Protein AF-A0A959YX83-F1 (afdb_monomer)

Nearest PDB structures (foldseek):
  7uqn-assembly1_A-2  TM=3.440E-01  e=2.202E+00  Papaver somniferum
  1ek9-assembly1_A  TM=3.271E-01  e=2.483E+00  Escherichia coli
  8otz-assembly1_Y  TM=3.700E-01  e=6.892E+00  Bos taurus
  8glv-assembly1_Hb  TM=1.405E-01  e=1.208E+00  Chlamydomonas reinhardtii
  6u42-assembly1_6X  TM=1.527E-01  e=1.732E+00  Chlamydomonas reinhardtii

Sequence (155 aa):
MKEQDGRILSSVLCRLRHFHIALIFTFPHALSSQPDTLLKHVTLDEVVISAQASGFNVDAFVQQVITDTTFHKAFLNTRYYPHALVSDLDVRNKRETRSATLHRRGRLVRDGKYAELVIDSTAESGKLRDRKGEFRYLTAEMYDDVFFPKGRYVA

pLDDT: mean 78.42, std 22.13, range [32.38, 98.56]

Foldseek 3Di:
DDDDDDDDDDDDDDDDDDDDDDPPPPDPDPPDDDPPPPPPPDDDDDDDPDLPDPGDDPVVVVVCVVPDCPVVVVLVVQQPDKDKDWDKDFDADPVRDTAKIKIWIWIWDDDVQKIATGTPDIDIDHPQADPVRHGPDPVVNVCCVSNHDPDMDGD

Radius of gyration: 35.37 Å; Cα contacts (8 Å, |Δi|>4): 139; chains: 1; bounding box: 92×47×108 Å

Structure (mmCIF, N/CA/C/O backbone):
data_AF-A0A959YX83-F1
#
_entry.id   AF-A0A959YX83-F1
#
loop_
_atom_site.group_PDB
_atom_site.id
_atom_site.type_symbol
_atom_site.label_atom_id
_atom_site.label_alt_id
_atom_site.label_comp_id
_atom_site.label_asym_id
_atom_site.label_entity_id
_atom_site.label_seq_id
_atom_site.pdbx_PDB_ins_code
_atom_site.Cartn_x
_atom_site.Cartn_y
_atom_site.Cartn_z
_atom_site.occupancy
_atom_site.B_iso_or_equiv
_atom_site.auth_seq_id
_atom_site.auth_comp_id
_atom_site.auth_asym_id
_atom_site.auth_atom_id
_atom_site.pdbx_PDB_model_num
ATOM 1 N N . MET A 1 1 ? 55.418 31.480 -88.932 1.00 39.00 1 MET A N 1
ATOM 2 C CA . MET A 1 1 ? 54.504 32.262 -88.074 1.00 39.00 1 MET A CA 1
ATOM 3 C C . MET A 1 1 ? 53.953 31.291 -87.036 1.00 39.00 1 MET A C 1
ATOM 5 O O . MET A 1 1 ? 53.399 30.281 -87.445 1.00 39.00 1 MET A O 1
ATOM 9 N N . LYS A 1 2 ? 54.290 31.522 -85.756 1.00 33.62 2 LYS A N 1
ATOM 10 C CA . LYS A 1 2 ? 54.096 30.662 -84.561 1.00 33.62 2 LYS A CA 1
ATOM 11 C C . LYS A 1 2 ? 52.658 30.134 -84.427 1.00 33.62 2 LYS A C 1
ATOM 13 O O . LYS A 1 2 ? 51.736 30.902 -84.660 1.00 33.62 2 LYS A O 1
ATOM 18 N N . GLU A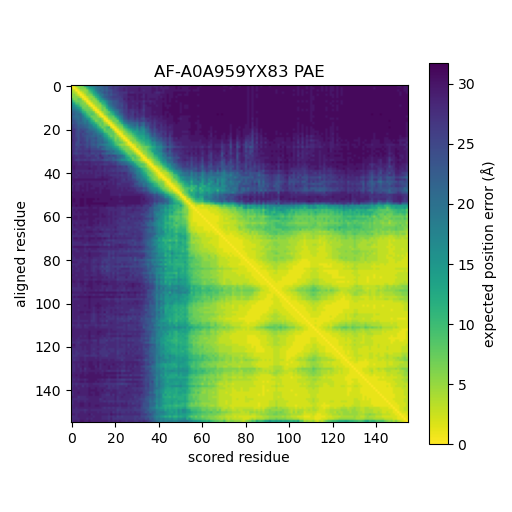 1 3 ? 52.423 28.833 -84.251 1.00 32.38 3 GLU A N 1
ATOM 19 C CA . GLU A 1 3 ? 52.685 27.942 -83.092 1.00 32.38 3 GLU A CA 1
ATOM 20 C C . GLU A 1 3 ? 51.465 27.867 -82.159 1.00 32.38 3 GLU A C 1
ATOM 22 O O . GLU A 1 3 ? 51.078 28.844 -81.519 1.00 32.38 3 GLU A O 1
ATOM 27 N N . GLN A 1 4 ? 50.843 26.685 -82.183 1.00 43.69 4 GLN A N 1
ATOM 28 C CA . GLN A 1 4 ? 49.798 26.208 -81.286 1.00 43.69 4 GLN A CA 1
ATOM 29 C C . GLN A 1 4 ? 50.409 25.692 -79.975 1.00 43.69 4 GLN A C 1
ATOM 31 O O . GLN A 1 4 ? 51.555 25.253 -79.946 1.00 43.69 4 GLN A O 1
ATOM 36 N N . ASP A 1 5 ? 49.528 25.608 -78.978 1.00 43.38 5 ASP A N 1
ATOM 37 C CA . ASP A 1 5 ? 49.538 24.674 -77.848 1.00 43.38 5 ASP A CA 1
ATOM 38 C C . A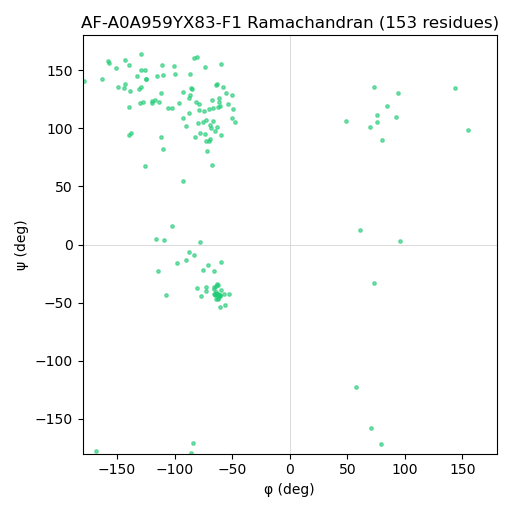SP A 1 5 ? 50.188 25.138 -76.532 1.00 43.38 5 ASP A C 1
ATOM 40 O O . ASP A 1 5 ? 51.324 25.610 -76.478 1.00 43.38 5 ASP A O 1
ATOM 44 N N . GLY A 1 6 ? 49.452 24.961 -75.427 1.00 35.44 6 GLY A N 1
ATOM 45 C CA . GLY A 1 6 ? 50.012 25.150 -74.091 1.00 35.44 6 GLY A CA 1
ATOM 46 C C . GLY A 1 6 ? 49.050 25.513 -72.957 1.00 35.44 6 GLY A C 1
ATOM 47 O O . GLY A 1 6 ? 48.861 26.686 -72.665 1.00 35.44 6 GLY A O 1
ATOM 48 N N . ARG A 1 7 ? 48.671 24.476 -72.195 1.00 37.56 7 ARG A N 1
ATOM 49 C CA . ARG A 1 7 ? 48.723 24.406 -70.712 1.00 37.56 7 ARG A CA 1
ATOM 50 C C . ARG A 1 7 ? 47.662 25.174 -69.891 1.00 37.56 7 ARG A C 1
ATOM 52 O O . ARG A 1 7 ? 47.588 26.388 -69.914 1.00 37.56 7 ARG A O 1
ATOM 59 N N . ILE A 1 8 ? 46.749 24.470 -69.206 1.00 39.31 8 ILE A N 1
ATOM 60 C CA . ILE A 1 8 ? 46.875 23.844 -67.861 1.00 39.31 8 ILE A CA 1
ATOM 61 C C . ILE A 1 8 ? 46.589 24.822 -66.689 1.00 39.31 8 ILE A C 1
ATOM 63 O O . ILE A 1 8 ? 47.319 25.778 -66.471 1.00 39.31 8 ILE A O 1
ATOM 67 N N . LEU A 1 9 ? 45.557 24.459 -65.906 1.00 40.50 9 LEU A N 1
ATOM 68 C CA . LEU A 1 9 ? 45.328 24.650 -64.456 1.00 40.50 9 LEU A CA 1
ATOM 69 C C . LEU A 1 9 ? 45.521 26.040 -63.810 1.00 40.50 9 LEU A C 1
ATOM 71 O O . LEU A 1 9 ? 46.622 26.423 -63.440 1.00 40.50 9 LEU A O 1
ATOM 75 N N . SER A 1 10 ? 44.407 26.690 -63.468 1.00 37.81 10 SER A N 1
ATOM 76 C CA . SER A 1 10 ? 44.073 27.257 -62.139 1.00 37.81 10 SER A CA 1
ATOM 77 C C . SER A 1 10 ? 42.667 27.869 -62.289 1.00 37.81 10 SER A C 1
ATOM 79 O O . SER A 1 10 ? 42.344 28.396 -63.340 1.00 37.81 10 SER A O 1
ATOM 81 N N . SER A 1 11 ? 41.710 27.812 -61.380 1.00 39.34 11 SER A N 1
ATOM 82 C CA . SER A 1 11 ? 41.758 27.780 -59.936 1.00 39.34 11 SER A CA 1
ATOM 83 C C . SER A 1 11 ? 40.394 27.293 -59.438 1.00 39.34 11 SER A C 1
ATOM 85 O O . SER A 1 11 ? 39.337 27.563 -60.005 1.00 39.34 11 SER A O 1
ATOM 87 N N . VAL A 1 12 ? 40.466 26.506 -58.379 1.00 48.00 12 VAL A N 1
ATOM 88 C CA . VAL A 1 12 ? 39.358 25.997 -57.587 1.00 48.00 12 VAL A CA 1
ATOM 89 C C . VAL A 1 12 ? 38.783 27.142 -56.734 1.00 48.00 12 VAL A C 1
ATOM 91 O O . VAL A 1 12 ? 39.524 28.033 -56.333 1.00 48.00 12 VAL A O 1
ATOM 94 N N . LEU A 1 13 ? 37.488 27.046 -56.402 1.00 45.47 13 LEU A N 1
ATOM 95 C CA . LEU A 1 13 ? 36.765 27.817 -55.374 1.00 45.47 13 LEU A CA 1
ATOM 96 C C . LEU A 1 13 ? 36.533 29.312 -55.656 1.00 45.47 13 LEU A C 1
ATOM 98 O O . LEU A 1 13 ? 37.325 30.162 -55.266 1.00 45.47 13 LEU A O 1
ATOM 102 N N . CYS A 1 14 ? 35.319 29.663 -56.085 1.00 36.25 14 CYS A N 1
ATOM 103 C CA . CYS A 1 14 ? 34.647 30.793 -55.449 1.00 36.25 14 CYS A CA 1
ATOM 104 C C . CYS A 1 14 ? 33.128 30.621 -55.462 1.00 36.25 14 CYS A C 1
ATOM 106 O O . CYS A 1 14 ? 32.517 30.173 -56.426 1.00 36.25 14 CYS A O 1
ATOM 108 N N . ARG A 1 15 ? 32.559 30.931 -54.306 1.00 40.94 15 ARG A N 1
ATOM 109 C CA . ARG A 1 15 ? 31.162 30.818 -53.908 1.00 40.94 15 ARG A CA 1
ATOM 110 C C . ARG A 1 15 ? 30.267 31.665 -54.822 1.00 40.94 15 ARG A C 1
ATOM 112 O O . ARG A 1 15 ? 30.679 32.734 -55.254 1.00 40.94 15 ARG A O 1
ATOM 119 N N . LEU A 1 16 ? 28.991 31.288 -54.915 1.00 38.69 16 LEU A N 1
ATOM 120 C CA . LEU A 1 16 ? 27.882 32.017 -54.273 1.00 38.69 16 LEU A CA 1
ATOM 121 C C . LEU A 1 16 ? 26.608 32.020 -55.137 1.00 38.69 16 LEU A C 1
ATOM 123 O O . LEU A 1 16 ? 26.620 32.403 -56.300 1.00 38.69 16 LEU A O 1
ATOM 127 N N . ARG A 1 17 ? 25.490 31.749 -54.449 1.00 45.72 17 ARG A N 1
ATOM 128 C CA . ARG A 1 17 ? 24.121 32.204 -54.745 1.00 45.72 17 ARG A CA 1
ATOM 129 C C . ARG A 1 17 ? 23.350 31.449 -55.831 1.00 45.72 17 ARG A C 1
ATOM 131 O O . ARG A 1 17 ? 23.288 31.876 -56.972 1.00 45.72 17 ARG A O 1
ATOM 138 N N . HIS A 1 18 ? 22.630 30.408 -55.414 1.00 44.34 18 HIS A N 1
ATOM 139 C CA . HIS A 1 18 ? 21.339 30.086 -56.025 1.00 44.34 18 HIS A CA 1
ATOM 140 C C . HIS A 1 18 ? 20.256 30.161 -54.952 1.00 44.34 18 HIS A C 1
ATOM 142 O O . HIS A 1 18 ? 20.348 29.563 -53.884 1.00 44.34 18 HIS A O 1
ATOM 148 N N . PHE A 1 19 ? 19.295 31.023 -55.246 1.00 50.31 19 PHE A N 1
ATOM 149 C CA . PHE A 1 19 ? 18.257 31.560 -54.392 1.00 50.31 19 PHE A CA 1
ATOM 150 C C . PHE A 1 19 ? 16.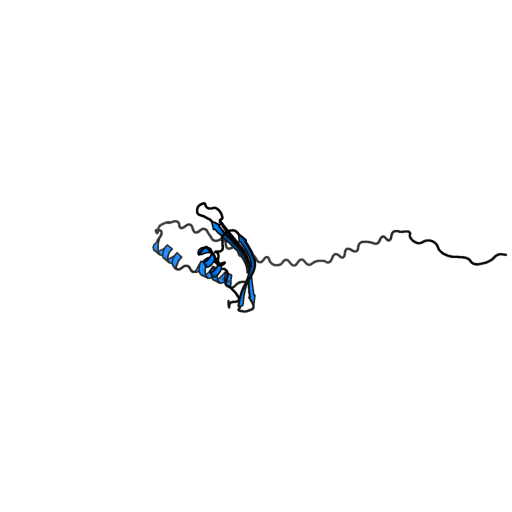955 30.956 -54.921 1.00 50.31 19 PHE A C 1
ATOM 152 O O . PHE A 1 19 ? 16.392 31.489 -55.865 1.00 50.31 19 PHE A O 1
ATOM 159 N N . HIS A 1 20 ? 16.510 29.821 -54.385 1.00 46.31 20 HIS A N 1
ATOM 160 C CA . HIS A 1 20 ? 15.191 29.258 -54.699 1.00 46.31 20 HIS A CA 1
ATOM 161 C C . HIS A 1 20 ? 14.595 28.721 -53.394 1.00 46.31 20 HIS A C 1
ATOM 163 O O . HIS A 1 20 ? 15.102 27.772 -52.812 1.00 46.31 20 HIS A O 1
ATOM 169 N N . ILE A 1 21 ? 13.790 29.559 -52.740 1.00 54.19 21 ILE A N 1
ATOM 170 C CA . ILE A 1 21 ? 12.319 29.514 -52.755 1.00 54.19 21 ILE A CA 1
ATOM 171 C C . ILE A 1 21 ? 11.813 28.368 -51.877 1.00 54.19 21 ILE A C 1
ATOM 173 O O . ILE A 1 21 ? 11.882 27.191 -52.213 1.00 54.19 21 ILE A O 1
ATOM 177 N N . ALA A 1 22 ? 11.311 28.791 -50.720 1.00 54.75 22 ALA A N 1
ATOM 178 C CA . ALA A 1 22 ? 10.594 27.999 -49.748 1.00 54.75 22 ALA A CA 1
ATOM 179 C C . ALA A 1 22 ? 9.414 27.262 -50.398 1.00 54.75 22 ALA A C 1
ATOM 181 O O . ALA A 1 22 ? 8.489 27.890 -50.908 1.00 54.75 22 ALA A O 1
ATOM 182 N N . LEU A 1 23 ? 9.426 25.934 -50.307 1.00 48.19 23 LEU A N 1
ATOM 183 C CA . LEU A 1 23 ? 8.234 25.106 -50.435 1.00 48.19 23 LEU A CA 1
ATOM 184 C C . LEU A 1 23 ? 7.934 24.535 -49.047 1.00 48.19 23 LEU A C 1
ATOM 186 O O . LEU A 1 23 ? 8.340 23.429 -48.699 1.00 48.19 23 LEU A O 1
ATOM 190 N N . ILE A 1 24 ? 7.273 25.348 -48.222 1.00 56.00 24 ILE A N 1
ATOM 191 C CA . ILE A 1 24 ? 6.642 24.889 -46.986 1.00 56.00 24 ILE A CA 1
ATOM 192 C C . ILE A 1 24 ? 5.461 24.022 -47.424 1.00 56.00 24 ILE A C 1
ATOM 194 O O . ILE A 1 24 ? 4.435 24.531 -47.870 1.00 56.00 24 ILE A O 1
ATOM 198 N N . PHE A 1 25 ? 5.624 22.705 -47.347 1.00 47.28 25 PHE A N 1
ATOM 199 C CA . PHE A 1 25 ? 4.540 21.753 -47.549 1.00 47.28 25 PHE A CA 1
ATOM 200 C C . PHE A 1 25 ? 3.628 21.817 -46.315 1.00 47.28 25 PHE A C 1
ATOM 202 O O . PHE A 1 25 ? 3.852 21.126 -45.321 1.00 47.28 25 PHE A O 1
ATOM 209 N N . THR A 1 26 ? 2.630 22.704 -46.330 1.00 53.34 26 THR A N 1
ATOM 210 C CA . THR A 1 26 ? 1.568 22.726 -45.317 1.00 53.34 26 THR A CA 1
ATOM 211 C C . THR A 1 26 ? 0.678 21.505 -45.516 1.00 53.34 26 THR A C 1
ATOM 213 O O . THR A 1 26 ? -0.298 21.544 -46.261 1.00 53.34 26 THR A O 1
ATOM 216 N N . PHE A 1 27 ? 1.041 20.404 -44.864 1.00 52.53 27 PHE A N 1
ATOM 217 C CA . PHE A 1 27 ? 0.185 19.234 -44.704 1.00 52.53 27 PHE A CA 1
ATOM 218 C C . PHE A 1 27 ? -1.009 19.635 -43.816 1.00 52.53 27 PHE A C 1
ATOM 220 O O . PHE A 1 27 ? -0.779 20.017 -42.660 1.00 52.53 27 PHE A O 1
ATOM 227 N N . PRO A 1 28 ? -2.268 19.590 -44.291 1.00 51.22 28 PRO A N 1
ATOM 228 C CA . PRO A 1 28 ? -3.413 19.809 -43.422 1.00 51.22 28 PRO A CA 1
ATOM 229 C C . PRO A 1 28 ? -3.503 18.619 -42.464 1.00 51.22 28 PRO A C 1
ATOM 231 O O . PRO A 1 28 ? -3.948 17.532 -42.822 1.00 51.22 28 PRO A O 1
ATOM 234 N N . HIS A 1 29 ? -3.026 18.809 -41.237 1.00 57.69 29 HIS A N 1
ATOM 235 C CA . HIS A 1 29 ? -3.256 17.860 -40.161 1.00 57.69 29 HIS A CA 1
ATOM 236 C C . HIS A 1 29 ? -4.725 18.006 -39.764 1.00 57.69 29 HIS A C 1
ATOM 238 O O . HIS A 1 29 ? -5.113 19.010 -39.168 1.00 57.69 29 HIS A O 1
ATOM 244 N N . ALA A 1 30 ? -5.554 17.025 -40.117 1.00 60.09 30 ALA A N 1
ATOM 245 C CA . ALA A 1 30 ? -6.875 16.899 -39.524 1.00 60.09 30 ALA A CA 1
ATOM 246 C C . ALA A 1 30 ? -6.688 16.583 -38.031 1.00 60.09 30 ALA A C 1
ATOM 248 O O . ALA A 1 30 ? -6.416 15.443 -37.653 1.00 60.09 30 ALA A O 1
ATOM 249 N N . LEU A 1 31 ? -6.777 17.611 -37.183 1.00 56.50 31 LEU A N 1
ATOM 250 C CA . LEU A 1 31 ? -6.871 17.451 -35.735 1.00 56.50 31 LEU A CA 1
ATOM 251 C C . LEU A 1 31 ? -8.171 16.704 -35.432 1.00 56.50 31 LEU A C 1
ATOM 253 O O . LEU A 1 31 ? -9.258 17.275 -35.453 1.00 56.50 31 LEU A O 1
ATOM 257 N N . SER A 1 32 ? -8.058 15.408 -35.168 1.00 57.44 32 SER A N 1
ATOM 258 C CA . SER A 1 32 ? -9.144 14.646 -34.565 1.00 57.44 32 SER A CA 1
ATOM 259 C C . SER A 1 32 ? -9.119 14.949 -33.070 1.00 57.44 32 SER A C 1
ATOM 261 O O . SER A 1 32 ? -8.227 14.486 -32.361 1.00 57.44 32 SER A O 1
ATOM 263 N N . SER A 1 33 ? -10.056 15.767 -32.592 1.00 48.91 33 SER A N 1
ATOM 264 C CA . SER A 1 33 ? -10.346 15.861 -31.159 1.00 48.91 33 SER A CA 1
ATOM 265 C C . SER A 1 33 ? -10.834 14.483 -30.710 1.00 48.91 33 SER A C 1
ATOM 267 O O . SER A 1 33 ? -11.822 13.963 -31.229 1.00 48.91 33 SER A O 1
ATOM 269 N N . GLN A 1 34 ? -10.107 13.857 -29.783 1.00 64.81 34 GLN A N 1
ATOM 270 C CA . GLN A 1 34 ? -10.677 12.753 -29.019 1.00 64.81 34 GLN A CA 1
ATOM 271 C C . GLN A 1 34 ? -11.847 13.329 -28.212 1.00 64.81 34 GLN A C 1
ATOM 273 O O . GLN A 1 34 ? -11.706 14.435 -27.683 1.00 64.81 34 GLN A O 1
ATOM 278 N N . PRO A 1 35 ? -12.996 12.639 -28.120 1.00 54.22 35 PRO A N 1
ATOM 279 C CA . PRO A 1 35 ? -14.009 13.039 -27.165 1.00 54.22 35 PRO A CA 1
ATOM 280 C C . PRO A 1 35 ? -13.373 12.943 -25.781 1.00 54.22 35 PRO A C 1
ATOM 282 O O . PRO A 1 35 ? -12.913 11.867 -25.385 1.00 54.22 35 PRO A O 1
ATOM 285 N N . ASP A 1 36 ? -13.309 14.080 -25.088 1.00 50.94 36 ASP A N 1
ATOM 286 C CA . ASP A 1 36 ? -12.912 14.159 -23.691 1.00 50.94 36 ASP A CA 1
ATOM 287 C C . ASP A 1 36 ? -13.696 13.091 -22.940 1.00 50.94 36 ASP A C 1
ATOM 289 O O . ASP A 1 36 ? -14.912 13.187 -22.748 1.00 50.94 36 ASP A O 1
ATOM 293 N N . THR A 1 37 ? -13.010 12.012 -22.571 1.00 56.47 37 THR A N 1
ATOM 294 C CA . THR A 1 37 ? -13.588 11.016 -21.684 1.00 56.47 37 THR A CA 1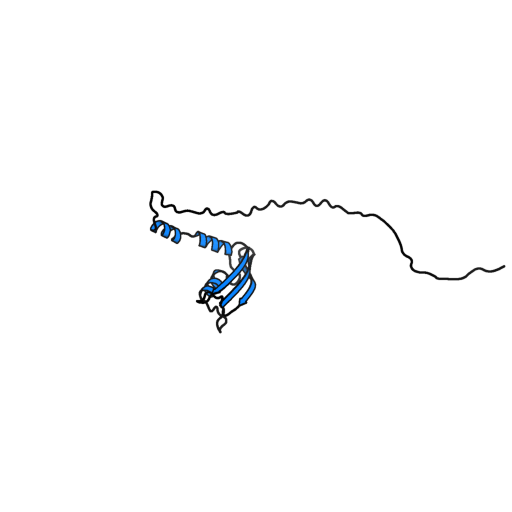
ATOM 295 C C . THR A 1 37 ? -13.678 11.724 -20.350 1.00 56.47 37 THR A C 1
ATOM 297 O O . THR A 1 37 ? -12.698 11.780 -19.611 1.00 56.47 37 THR A O 1
ATOM 300 N N . LEU A 1 38 ? -14.825 12.365 -20.109 1.00 47.91 38 LEU A N 1
ATOM 301 C CA . LEU A 1 38 ? -15.120 13.063 -18.874 1.00 47.91 38 LEU A CA 1
ATOM 302 C C . LEU A 1 38 ? -14.798 12.101 -17.737 1.00 47.91 38 LEU A C 1
ATOM 304 O O . LEU A 1 38 ? -15.485 11.094 -17.542 1.00 47.91 38 LEU A O 1
ATOM 308 N N . LEU A 1 39 ? -13.715 12.397 -17.016 1.00 52.84 39 LEU A N 1
ATOM 309 C CA . LEU A 1 39 ? -13.443 11.789 -15.727 1.00 52.84 39 LEU A CA 1
ATOM 310 C C . LEU A 1 39 ? -14.743 11.938 -14.943 1.00 52.84 39 LEU A C 1
ATOM 312 O O . LEU A 1 39 ? -15.205 13.062 -14.743 1.00 52.84 39 LEU A O 1
ATOM 316 N N . LYS A 1 40 ? -15.377 10.818 -14.574 1.00 53.31 40 LYS A N 1
ATOM 317 C CA . LYS A 1 40 ? -16.545 10.839 -13.694 1.00 53.31 40 LYS A CA 1
ATOM 318 C C . LYS A 1 40 ? -16.092 11.479 -12.390 1.00 53.31 40 LYS A C 1
ATOM 320 O O . LYS A 1 40 ? -15.511 10.820 -11.533 1.00 53.31 40 LYS A O 1
ATOM 325 N N . HIS A 1 41 ? -16.299 12.783 -12.287 1.00 45.56 41 HIS A N 1
ATOM 326 C CA . HIS A 1 41 ? -16.043 13.542 -11.088 1.00 45.56 41 HIS A CA 1
ATOM 327 C C . HIS A 1 41 ? -17.156 13.171 -10.115 1.00 45.56 41 HIS A C 1
ATOM 329 O O . HIS A 1 41 ? -18.281 13.651 -10.220 1.00 45.56 41 HIS A O 1
ATOM 335 N N . VAL A 1 42 ? -16.870 12.202 -9.248 1.00 55.00 42 VAL A N 1
ATOM 336 C CA . VAL A 1 42 ? -17.781 11.800 -8.181 1.00 55.00 42 VAL A CA 1
ATOM 337 C C . VAL A 1 42 ? -17.564 12.783 -7.038 1.00 55.00 42 VAL A C 1
ATOM 339 O O . VAL A 1 42 ? -16.659 12.606 -6.226 1.00 55.00 42 VAL A O 1
ATOM 342 N N . THR A 1 43 ? -18.357 13.850 -7.003 1.00 49.41 43 THR A N 1
ATOM 343 C CA . THR A 1 43 ? -18.498 14.672 -5.799 1.00 49.41 43 THR A CA 1
ATOM 344 C C . THR A 1 43 ? -19.352 13.898 -4.812 1.00 49.41 43 THR A C 1
ATOM 346 O O . THR A 1 43 ? -20.512 13.599 -5.091 1.00 49.41 43 THR A O 1
ATOM 349 N N . LEU A 1 44 ? -18.760 13.516 -3.684 1.00 59.56 44 LEU A N 1
ATOM 350 C CA . LEU A 1 44 ? -19.512 12.969 -2.563 1.00 59.56 44 LEU A CA 1
ATOM 351 C C . LEU A 1 44 ? -20.148 14.148 -1.824 1.00 59.56 44 LEU A C 1
ATOM 353 O O . LEU A 1 44 ? -19.426 15.039 -1.379 1.00 59.56 44 LEU A O 1
ATOM 357 N N . ASP A 1 45 ? -21.476 14.160 -1.723 1.00 53.50 45 ASP A N 1
ATOM 358 C CA . ASP A 1 45 ? -22.187 15.162 -0.930 1.00 53.50 45 ASP A CA 1
ATOM 359 C C . ASP A 1 45 ? -21.830 15.011 0.554 1.00 53.50 45 ASP A C 1
ATOM 361 O O . ASP A 1 45 ? -21.765 13.901 1.095 1.00 53.50 45 ASP A O 1
ATOM 365 N N . GLU A 1 46 ? -21.602 16.141 1.222 1.00 53.06 46 GLU A N 1
ATOM 366 C CA . GLU A 1 46 ? -21.424 16.184 2.668 1.00 53.06 46 GLU A CA 1
ATOM 367 C C . GLU A 1 46 ? -22.750 15.808 3.341 1.00 53.06 46 GLU A C 1
ATOM 369 O O . GLU A 1 46 ? -23.713 16.576 3.358 1.00 53.06 46 GLU A O 1
ATOM 374 N N . VAL A 1 47 ? -22.818 14.598 3.899 1.00 61.91 47 VAL A N 1
ATOM 375 C CA . VAL A 1 47 ? -2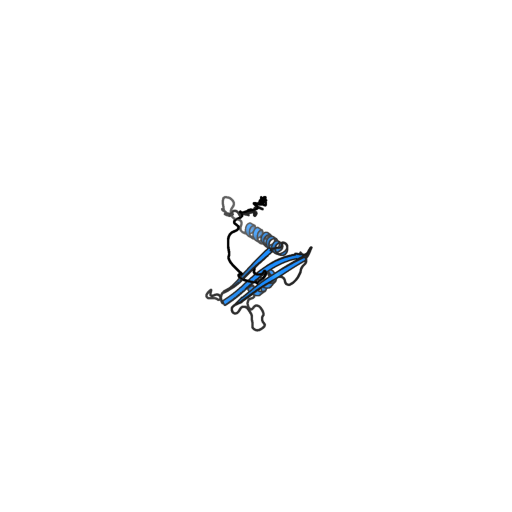3.975 14.169 4.687 1.00 61.91 47 VAL A CA 1
ATOM 376 C C . VAL A 1 47 ? -23.873 14.796 6.074 1.00 61.91 47 VAL A C 1
ATOM 378 O O . VAL A 1 47 ? -23.227 14.264 6.976 1.00 61.91 47 VAL A O 1
ATOM 381 N N . VAL A 1 48 ? -24.546 15.929 6.265 1.00 57.44 48 VAL A N 1
ATOM 382 C CA . VAL A 1 48 ? -24.785 16.487 7.598 1.00 57.44 48 VAL A CA 1
ATOM 383 C C . VAL A 1 48 ? -25.879 15.654 8.266 1.00 57.44 48 VAL A C 1
ATOM 385 O O . VAL A 1 48 ? -27.060 15.777 7.936 1.00 57.44 48 VAL A O 1
ATOM 388 N N . ILE A 1 49 ? -25.503 14.807 9.229 1.00 57.91 49 ILE A N 1
ATOM 389 C CA . ILE A 1 49 ? -26.463 14.109 10.096 1.00 57.91 49 ILE A CA 1
ATOM 390 C C . ILE A 1 49 ? -27.060 15.145 11.054 1.00 57.91 49 ILE A C 1
ATOM 392 O O . ILE A 1 49 ? -26.634 15.303 12.197 1.00 57.91 49 ILE A O 1
ATOM 396 N N . SER A 1 50 ? -28.033 15.911 10.568 1.00 49.91 50 SER A N 1
ATOM 397 C CA . SER A 1 50 ? -28.808 16.802 11.420 1.00 49.91 50 SER A CA 1
ATOM 398 C C . SER A 1 50 ? -29.849 15.964 12.156 1.00 49.91 50 SER A C 1
ATOM 400 O O . SER A 1 50 ? -30.724 15.345 11.553 1.00 49.91 50 SER A O 1
ATOM 402 N N . ALA A 1 51 ? -29.725 15.906 13.481 1.00 54.28 51 ALA A N 1
ATOM 403 C CA . ALA A 1 51 ? -30.702 15.294 14.371 1.00 54.28 51 ALA A CA 1
ATOM 404 C C . ALA A 1 51 ? -31.996 16.127 14.366 1.00 54.28 51 ALA A C 1
ATOM 406 O O . ALA A 1 51 ? -32.304 16.818 15.331 1.00 54.28 51 ALA A O 1
ATOM 407 N N . GLN A 1 52 ? -32.731 16.139 13.257 1.00 54.62 52 GLN A N 1
ATOM 408 C CA . GLN A 1 52 ? -33.981 16.875 13.145 1.00 54.62 52 GLN A CA 1
ATOM 409 C C . GLN A 1 52 ? -35.155 15.889 13.184 1.00 54.62 52 GLN A C 1
ATOM 411 O O . GLN A 1 52 ? -35.298 14.987 12.363 1.00 54.62 52 GLN A O 1
ATOM 416 N N . ALA A 1 53 ? -35.962 16.070 14.231 1.00 54.34 53 ALA A N 1
ATOM 417 C CA . ALA A 1 53 ? -37.247 15.448 14.556 1.00 54.34 53 ALA A CA 1
ATOM 418 C C . ALA A 1 53 ? -37.291 13.981 15.043 1.00 54.34 53 ALA A C 1
ATOM 420 O O . ALA A 1 53 ? -38.143 13.697 15.880 1.00 54.34 53 ALA A O 1
ATOM 421 N N . SER A 1 54 ? -36.415 13.062 14.610 1.00 58.34 54 SER A N 1
ATOM 422 C CA . SER A 1 54 ? -36.542 11.615 14.945 1.00 58.34 54 SER A CA 1
ATOM 423 C C . SER A 1 54 ? -35.415 10.999 15.791 1.00 58.34 54 SER A C 1
ATOM 425 O O . SER A 1 54 ? -35.461 9.808 16.085 1.00 58.34 54 SER A O 1
ATOM 427 N N . GLY A 1 55 ? -34.456 11.807 16.257 1.00 64.25 55 GLY A N 1
ATOM 428 C CA . GLY A 1 55 ? -33.345 11.350 17.099 1.00 64.25 55 GLY A CA 1
ATOM 429 C C . GLY A 1 55 ? -32.299 10.536 16.326 1.00 64.25 55 GLY A C 1
ATOM 430 O O . GLY A 1 55 ? -32.611 9.668 15.519 1.00 64.25 55 GLY A O 1
ATOM 431 N N . PHE A 1 56 ? -31.019 10.822 16.557 1.00 78.38 56 PHE A N 1
ATOM 432 C CA . PHE A 1 56 ? -29.932 10.014 16.007 1.00 78.38 56 PHE A CA 1
ATOM 433 C C . PHE A 1 56 ? -29.902 8.650 16.709 1.00 78.38 56 PHE A C 1
ATOM 435 O O . PHE A 1 56 ? -29.681 8.579 17.918 1.00 78.38 56 PHE A O 1
ATOM 442 N N . ASN A 1 57 ? -30.133 7.571 15.961 1.00 83.06 57 ASN A N 1
ATOM 443 C CA . ASN A 1 57 ? -30.074 6.213 16.489 1.00 83.06 57 ASN A CA 1
ATOM 444 C C . ASN A 1 57 ? -28.649 5.659 16.342 1.00 83.06 57 ASN A C 1
ATOM 446 O O . ASN A 1 57 ? -28.238 5.241 15.258 1.00 83.06 57 ASN A O 1
ATOM 450 N N . VAL A 1 58 ? -27.906 5.668 17.452 1.00 85.62 58 VAL A N 1
ATOM 451 C CA . VAL A 1 58 ? -26.519 5.185 17.522 1.00 85.62 58 VAL A CA 1
ATOM 452 C C . VAL A 1 58 ? -26.416 3.727 17.079 1.00 85.62 58 VAL A C 1
ATOM 454 O O . VAL A 1 58 ? -25.520 3.398 16.306 1.00 85.62 58 VAL A O 1
ATOM 457 N N . ASP A 1 59 ? -27.347 2.870 17.501 1.00 88.50 59 ASP A N 1
ATOM 458 C CA . ASP A 1 59 ? -27.319 1.445 17.167 1.00 88.50 59 ASP A CA 1
ATOM 459 C C . ASP A 1 59 ? -27.503 1.229 15.664 1.00 88.50 59 ASP A C 1
ATOM 461 O O . ASP A 1 59 ? -26.767 0.455 15.055 1.00 88.50 59 ASP A O 1
ATOM 465 N N . ALA A 1 60 ? -28.429 1.961 15.038 1.00 87.12 60 ALA A N 1
ATOM 466 C CA . ALA A 1 60 ? -28.640 1.898 13.594 1.00 87.12 60 ALA A CA 1
ATOM 467 C C . ALA A 1 60 ? -27.409 2.387 12.812 1.00 87.12 60 ALA A C 1
ATOM 469 O O . ALA A 1 60 ? -27.021 1.759 11.828 1.00 87.12 60 ALA A O 1
ATOM 470 N N . PHE A 1 61 ? -26.759 3.462 13.270 1.00 87.06 61 PHE A N 1
ATOM 471 C CA . PHE A 1 61 ? -25.518 3.950 12.667 1.00 87.06 61 PHE A CA 1
ATOM 472 C C . PHE A 1 61 ? -24.377 2.934 12.804 1.00 87.06 61 PHE A C 1
ATOM 474 O O . PHE A 1 61 ? -23.704 2.632 11.822 1.00 87.06 61 PHE A O 1
ATOM 481 N N . VAL A 1 62 ? -24.183 2.361 13.995 1.00 88.25 62 VAL A N 1
ATOM 482 C CA . VAL A 1 62 ? -23.166 1.327 14.229 1.00 88.25 62 VAL A CA 1
ATOM 483 C C . VAL A 1 62 ? -23.429 0.111 13.342 1.00 88.25 62 VAL A C 1
ATOM 485 O O . VAL A 1 62 ? -22.501 -0.380 12.705 1.00 88.25 62 VAL A O 1
ATOM 488 N N . GLN A 1 63 ? -24.682 -0.340 13.226 1.00 93.19 63 GLN A N 1
ATOM 489 C CA . GLN A 1 63 ? -25.041 -1.436 12.323 1.00 93.19 63 GLN A CA 1
ATOM 490 C C . 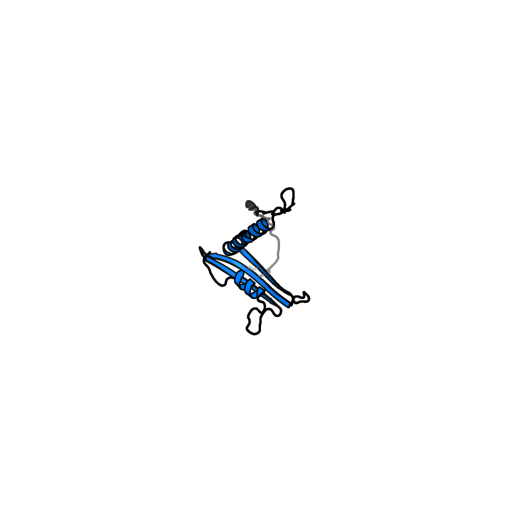GLN A 1 63 ? -24.765 -1.093 10.860 1.00 93.19 63 GLN A C 1
ATOM 492 O O . GLN A 1 63 ? -24.209 -1.916 10.135 1.00 93.19 63 GLN A O 1
ATOM 497 N N . GLN A 1 64 ? -25.089 0.121 10.419 1.00 89.38 64 GLN A N 1
ATOM 498 C CA . GLN A 1 64 ? -24.782 0.571 9.064 1.00 89.38 64 GLN A CA 1
ATOM 499 C C . GLN A 1 64 ? -23.270 0.572 8.798 1.00 89.38 64 GLN A C 1
ATOM 501 O O . GLN A 1 64 ? -22.843 0.068 7.767 1.00 89.38 64 GLN A O 1
ATOM 506 N N . VAL A 1 65 ? -22.456 1.073 9.731 1.00 87.69 65 VAL A N 1
ATOM 507 C CA . VAL A 1 65 ? -20.989 1.080 9.602 1.00 87.69 65 VAL A CA 1
ATOM 508 C C . VAL A 1 65 ? -20.419 -0.340 9.587 1.00 87.69 65 VAL A C 1
ATOM 510 O O . VAL A 1 65 ? -19.561 -0.642 8.764 1.00 87.69 65 VAL A O 1
ATOM 513 N N . ILE A 1 66 ? -20.900 -1.229 10.464 1.00 89.50 66 ILE A N 1
ATOM 514 C CA . ILE A 1 66 ? -20.440 -2.627 10.535 1.00 89.50 66 ILE A CA 1
ATOM 515 C C . ILE A 1 66 ? -20.816 -3.406 9.267 1.00 89.50 66 ILE A C 1
ATOM 517 O O . ILE A 1 66 ? -20.054 -4.262 8.821 1.00 89.50 66 ILE A O 1
ATOM 521 N N . THR A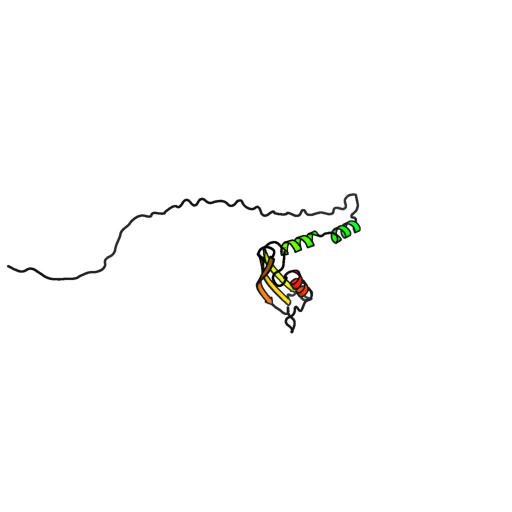 1 67 ? -21.987 -3.131 8.692 1.00 93.50 67 THR A N 1
ATOM 522 C CA . THR A 1 67 ? -22.486 -3.830 7.496 1.00 93.50 67 THR A CA 1
ATOM 523 C C . THR A 1 67 ? -22.018 -3.204 6.181 1.00 93.50 67 THR A C 1
ATOM 525 O O . THR A 1 67 ? -22.236 -3.787 5.114 1.00 93.50 67 THR A O 1
ATOM 528 N N . ASP A 1 68 ? -21.345 -2.051 6.226 1.00 93.88 68 ASP A N 1
ATOM 529 C CA . ASP A 1 68 ? -20.838 -1.379 5.036 1.00 93.88 68 ASP A CA 1
ATOM 530 C C . ASP A 1 68 ? -19.710 -2.193 4.373 1.00 93.88 68 ASP A C 1
ATOM 532 O O . ASP A 1 68 ? -18.681 -2.517 4.963 1.00 93.88 68 ASP A O 1
ATOM 536 N N . THR A 1 69 ? -19.895 -2.499 3.087 1.00 95.31 69 THR A N 1
ATOM 537 C CA . THR A 1 69 ? -18.919 -3.219 2.252 1.00 95.31 69 THR A CA 1
ATOM 538 C C . THR A 1 69 ? -18.262 -2.326 1.203 1.00 95.31 69 THR A C 1
ATOM 540 O O . THR A 1 69 ? -17.489 -2.812 0.380 1.00 95.31 69 THR A O 1
ATOM 543 N N . THR A 1 70 ? -18.552 -1.027 1.199 1.00 91.12 70 THR A N 1
ATOM 544 C CA . THR A 1 70 ? -18.112 -0.072 0.176 1.00 91.12 70 THR A CA 1
ATOM 545 C C . THR A 1 70 ? -16.593 0.037 0.149 1.00 91.12 70 THR A C 1
ATOM 547 O O . THR A 1 70 ? -15.996 -0.119 -0.916 1.00 91.12 70 THR A O 1
ATOM 550 N N . PHE A 1 71 ? -15.949 0.179 1.312 1.00 87.25 71 PHE A N 1
ATOM 551 C CA . PHE A 1 71 ? -14.484 0.174 1.414 1.00 87.25 71 PHE A CA 1
ATOM 552 C C . PHE A 1 71 ? -13.875 -1.144 0.940 1.00 87.25 71 PHE A C 1
ATOM 554 O O . PHE A 1 71 ? -12.899 -1.144 0.191 1.00 87.25 71 PHE A O 1
ATOM 561 N N . HIS A 1 72 ? -14.477 -2.269 1.327 1.00 90.25 72 HIS A N 1
ATOM 562 C CA . HIS A 1 72 ? -14.010 -3.583 0.905 1.00 90.25 72 HIS A CA 1
ATOM 563 C C . HIS A 1 72 ? -14.102 -3.756 -0.620 1.00 90.25 72 HIS A C 1
ATOM 565 O O . HIS A 1 72 ? -13.134 -4.164 -1.257 1.00 90.25 72 HIS A O 1
ATOM 571 N N . LYS A 1 73 ? -15.226 -3.370 -1.234 1.00 92.81 73 LYS A N 1
ATOM 572 C CA . LYS A 1 73 ? -15.424 -3.407 -2.693 1.00 92.81 73 LYS A CA 1
ATOM 573 C C . LYS A 1 73 ? -14.472 -2.466 -3.428 1.00 92.81 73 LYS A C 1
ATOM 575 O O . LYS A 1 73 ? -13.900 -2.855 -4.442 1.00 92.81 73 LYS A O 1
ATOM 580 N N . ALA A 1 74 ? -14.272 -1.251 -2.917 1.00 91.56 74 ALA A N 1
ATOM 581 C CA . ALA A 1 74 ? -13.319 -0.302 -3.484 1.00 91.56 74 ALA A CA 1
ATOM 582 C C . ALA A 1 74 ? -11.892 -0.868 -3.461 1.00 91.56 74 ALA A C 1
ATOM 584 O O . ALA A 1 74 ? -11.193 -0.801 -4.469 1.00 91.56 74 ALA A O 1
ATOM 585 N N . PHE A 1 75 ? -11.493 -1.502 -2.355 1.00 90.69 75 PHE A N 1
ATOM 586 C CA . PHE A 1 75 ? -10.212 -2.196 -2.246 1.00 90.69 75 PHE A CA 1
ATOM 587 C C . PHE A 1 75 ? -10.090 -3.374 -3.225 1.00 90.69 75 PHE A C 1
ATOM 589 O O . PHE A 1 75 ? -9.060 -3.532 -3.868 1.00 90.69 75 PHE A O 1
ATOM 596 N N . LEU A 1 76 ? -11.132 -4.191 -3.402 1.00 91.19 76 LEU A N 1
ATOM 597 C CA . LEU A 1 76 ? -11.095 -5.271 -4.395 1.00 91.19 76 LEU A CA 1
ATOM 598 C C . LEU A 1 76 ? -10.970 -4.738 -5.828 1.00 91.19 76 LEU A C 1
ATOM 600 O O . LEU A 1 76 ? -10.248 -5.320 -6.636 1.00 91.19 76 LEU A O 1
ATOM 604 N N . ASN A 1 77 ? -11.601 -3.604 -6.138 1.00 91.69 77 ASN A N 1
ATOM 605 C CA . ASN A 1 77 ? -11.485 -2.982 -7.456 1.00 91.69 77 ASN A CA 1
ATOM 606 C C . ASN A 1 77 ? -10.045 -2.565 -7.782 1.00 91.69 77 ASN A C 1
ATOM 608 O O . ASN A 1 77 ? -9.636 -2.694 -8.939 1.00 91.69 77 ASN A O 1
ATOM 612 N N . THR A 1 78 ? -9.257 -2.120 -6.794 1.00 90.94 78 THR A N 1
ATOM 613 C CA . THR A 1 78 ? -7.840 -1.796 -7.036 1.00 90.94 78 THR A CA 1
ATOM 614 C C . THR A 1 78 ? -7.030 -3.034 -7.407 1.00 90.94 78 THR A C 1
ATOM 616 O O . THR A 1 78 ? -6.035 -2.908 -8.098 1.00 90.94 78 THR A O 1
ATOM 619 N N . ARG A 1 79 ? -7.462 -4.246 -7.050 1.00 91.00 79 ARG A N 1
ATOM 620 C CA . ARG A 1 79 ? -6.790 -5.494 -7.454 1.00 91.00 79 ARG A CA 1
ATOM 621 C C . ARG A 1 79 ? -7.181 -5.988 -8.851 1.00 91.00 79 ARG A C 1
ATOM 623 O O . ARG A 1 79 ? -6.568 -6.919 -9.359 1.00 91.00 79 ARG A O 1
ATOM 630 N N . TYR A 1 80 ? -8.192 -5.389 -9.480 1.00 90.12 80 TYR A N 1
ATOM 631 C CA . TYR A 1 80 ? -8.740 -5.880 -10.748 1.00 90.12 80 TYR A CA 1
ATOM 632 C C . TYR A 1 80 ? -8.376 -5.008 -11.958 1.00 90.12 80 TYR A C 1
ATOM 634 O O . TYR A 1 80 ? -8.041 -5.514 -13.036 1.00 90.12 80 TYR A O 1
ATOM 642 N N . TYR A 1 81 ? -8.462 -3.686 -11.814 1.00 92.38 81 TYR A N 1
ATOM 643 C CA . TYR A 1 81 ? -8.282 -2.763 -12.935 1.00 92.38 81 TYR A CA 1
ATOM 644 C C . TYR A 1 81 ? -6.827 -2.298 -13.058 1.00 92.38 81 TYR A C 1
ATOM 646 O O . TYR A 1 81 ? -6.268 -1.850 -12.058 1.00 92.38 81 TYR A O 1
ATOM 654 N N . PRO A 1 82 ? -6.206 -2.348 -14.256 1.00 95.19 82 PRO A N 1
ATOM 655 C CA . PRO A 1 82 ? -4.866 -1.807 -14.460 1.00 95.19 82 PRO A CA 1
ATOM 656 C C . PRO A 1 82 ? -4.779 -0.337 -14.052 1.00 95.19 82 PRO A C 1
ATOM 658 O O . PRO A 1 82 ? -5.605 0.476 -14.465 1.00 95.19 82 PRO A O 1
ATOM 661 N N . HIS A 1 83 ? -3.775 0.006 -13.255 1.00 95.81 83 HIS A N 1
ATOM 662 C CA . HIS A 1 83 ? -3.545 1.370 -12.785 1.00 95.81 83 HIS A CA 1
ATOM 663 C C . HIS A 1 83 ? -2.082 1.543 -12.369 1.00 95.81 83 HIS A C 1
ATOM 665 O O . HIS A 1 83 ? -1.390 0.571 -12.062 1.00 95.81 83 HIS A O 1
ATOM 671 N N . ALA A 1 84 ? -1.610 2.787 -12.360 1.00 97.12 84 ALA A N 1
ATOM 672 C CA . ALA A 1 84 ? -0.361 3.143 -11.699 1.00 97.12 84 ALA A CA 1
ATOM 673 C C . ALA A 1 84 ? -0.629 3.442 -10.223 1.00 97.12 84 ALA A C 1
ATOM 675 O O . ALA A 1 84 ? -1.679 3.986 -9.880 1.00 97.12 84 ALA A O 1
ATOM 676 N N . LEU A 1 85 ? 0.332 3.117 -9.366 1.00 95.75 85 LEU A N 1
ATOM 677 C CA . LEU A 1 85 ? 0.287 3.433 -7.949 1.00 95.75 85 LEU A CA 1
ATOM 678 C C . LEU A 1 85 ? 1.565 4.126 -7.499 1.00 95.75 85 LEU A C 1
ATOM 680 O O . LEU A 1 85 ? 2.665 3.883 -8.006 1.00 95.75 85 LEU A O 1
ATOM 684 N N . VAL A 1 86 ? 1.387 4.967 -6.490 1.00 97.75 86 VAL A N 1
ATOM 685 C CA . VAL A 1 86 ? 2.450 5.553 -5.687 1.00 97.75 86 VAL A CA 1
ATOM 686 C C . VAL A 1 86 ? 2.057 5.339 -4.234 1.00 97.75 86 VAL A C 1
ATOM 688 O O . VAL A 1 86 ? 0.905 5.557 -3.868 1.00 97.75 86 VAL A O 1
ATOM 691 N N . SER A 1 87 ? 3.001 4.878 -3.425 1.00 97.06 87 SER A N 1
ATOM 692 C CA . SER A 1 87 ? 2.791 4.599 -2.011 1.00 97.06 87 SER A CA 1
ATOM 693 C C . SER A 1 87 ? 3.869 5.261 -1.180 1.00 97.06 87 SER A C 1
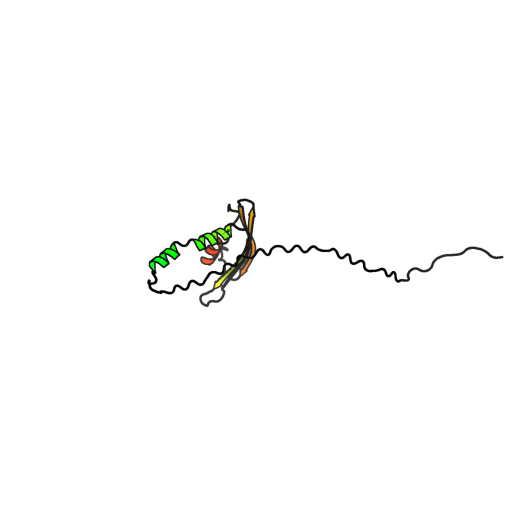ATOM 695 O O . SER A 1 87 ? 5.054 5.105 -1.466 1.00 97.06 87 SER A O 1
ATOM 697 N N . ASP A 1 88 ? 3.443 5.894 -0.094 1.00 97.50 88 ASP A N 1
ATOM 698 C CA . ASP A 1 88 ? 4.296 6.539 0.892 1.00 97.50 88 ASP A CA 1
ATOM 699 C C . ASP A 1 88 ? 3.934 6.032 2.285 1.00 97.50 88 ASP A C 1
ATOM 701 O O . ASP A 1 88 ? 2.793 6.148 2.729 1.00 97.50 88 ASP A O 1
ATOM 705 N N . LEU A 1 89 ? 4.919 5.472 2.980 1.00 97.38 89 LEU A N 1
ATOM 706 C CA . LEU A 1 89 ? 4.803 5.061 4.369 1.00 97.38 89 LEU A CA 1
ATOM 707 C C . LEU A 1 89 ? 5.828 5.823 5.199 1.00 97.38 89 LEU A C 1
ATOM 709 O O . LEU A 1 89 ? 7.032 5.751 4.952 1.00 97.38 89 LEU A O 1
ATOM 713 N N . ASP A 1 90 ? 5.331 6.515 6.219 1.00 96.88 90 ASP A N 1
ATOM 714 C CA . ASP A 1 90 ? 6.117 7.283 7.174 1.00 96.88 90 ASP A CA 1
ATOM 715 C C . ASP A 1 90 ? 5.957 6.702 8.574 1.00 96.88 90 ASP A C 1
ATOM 717 O O . ASP A 1 90 ? 4.853 6.647 9.116 1.00 96.88 90 ASP A O 1
ATOM 721 N N . VAL A 1 91 ? 7.071 6.345 9.210 1.00 96.75 91 VAL A N 1
ATOM 722 C CA . VAL A 1 91 ? 7.059 5.922 10.611 1.00 96.75 91 VAL A CA 1
ATOM 723 C C . VAL A 1 91 ? 7.555 7.046 11.499 1.00 96.75 91 VAL A C 1
ATOM 725 O O . VAL A 1 91 ? 8.722 7.444 11.431 1.00 96.75 91 VAL A O 1
ATOM 728 N N . ARG A 1 92 ? 6.690 7.531 12.386 1.00 95.62 92 ARG A N 1
ATOM 729 C CA . ARG A 1 92 ? 7.012 8.575 13.363 1.00 95.62 92 ARG A CA 1
ATOM 730 C C . ARG A 1 92 ? 7.309 7.987 14.737 1.00 95.62 92 ARG A C 1
ATOM 732 O O . ARG A 1 92 ? 6.771 6.954 15.124 1.00 95.62 92 ARG A O 1
ATOM 739 N N . ASN A 1 93 ? 8.216 8.627 15.470 1.00 93.19 93 ASN A N 1
ATOM 740 C CA . ASN A 1 93 ? 8.478 8.282 16.865 1.00 93.19 93 ASN A CA 1
ATOM 741 C C . ASN A 1 93 ? 7.510 9.017 17.812 1.00 93.19 93 ASN A C 1
ATOM 743 O O . ASN A 1 93 ? 6.701 9.830 17.387 1.00 93.19 93 ASN A O 1
ATOM 747 N N . LYS A 1 94 ? 7.651 8.788 19.124 1.00 94.88 94 LYS A N 1
ATOM 748 C CA . LYS A 1 94 ? 6.820 9.423 20.167 1.00 94.88 94 LYS A CA 1
ATOM 749 C C . LYS A 1 94 ? 6.879 10.960 20.202 1.00 94.88 94 LYS A C 1
ATOM 751 O O . LYS A 1 94 ? 6.081 11.574 20.893 1.00 94.88 94 LYS A O 1
ATOM 756 N N . ARG A 1 95 ? 7.865 11.574 19.542 1.00 96.56 95 ARG A N 1
ATOM 757 C CA . ARG A 1 95 ? 8.030 13.032 19.421 1.00 96.56 95 ARG A CA 1
ATOM 758 C C . ARG A 1 95 ? 7.566 13.538 18.049 1.00 96.56 95 ARG A C 1
ATOM 760 O O . ARG A 1 95 ? 7.971 14.621 17.645 1.00 96.56 95 ARG A O 1
ATOM 767 N N . GLU A 1 96 ? 6.805 12.729 17.309 1.00 94.19 96 GLU A N 1
ATOM 768 C CA . GLU A 1 96 ? 6.311 13.007 15.953 1.00 94.19 96 GLU A CA 1
ATOM 769 C C . GLU A 1 96 ? 7.401 13.210 14.886 1.00 94.19 96 GLU A C 1
ATOM 771 O O . GLU A 1 96 ? 7.118 13.616 13.752 1.00 94.19 96 GLU A O 1
ATOM 776 N N . THR A 1 97 ? 8.661 12.879 15.197 1.00 95.69 97 THR A N 1
ATOM 777 C CA . THR A 1 97 ? 9.747 12.984 14.221 1.00 95.69 97 THR A CA 1
ATOM 778 C C . THR A 1 97 ? 9.834 11.717 13.375 1.00 95.69 97 THR A C 1
ATOM 780 O O . THR A 1 97 ? 9.756 10.590 13.878 1.00 95.69 97 THR A O 1
ATOM 783 N N . ARG A 1 98 ? 9.983 11.908 12.060 1.00 95.69 98 ARG A N 1
ATOM 784 C CA . ARG A 1 98 ? 10.111 10.831 11.073 1.00 95.69 98 ARG A CA 1
ATOM 785 C C . ARG A 1 98 ? 11.363 10.004 11.374 1.00 95.69 98 ARG A C 1
ATOM 787 O O . ARG A 1 98 ? 12.470 10.530 11.448 1.00 95.69 98 ARG A O 1
ATOM 794 N N . SER A 1 99 ? 11.162 8.710 11.576 1.00 96.25 99 SER A N 1
ATOM 795 C CA . SER A 1 99 ? 12.176 7.745 12.016 1.00 96.25 99 SER A CA 1
ATOM 796 C C . SER A 1 99 ? 12.508 6.684 10.963 1.00 96.25 99 SER A C 1
ATOM 798 O O . SER A 1 99 ? 13.603 6.112 10.995 1.00 96.25 99 SER A O 1
ATOM 800 N N . ALA A 1 100 ? 11.585 6.444 10.029 1.00 97.50 100 ALA A N 1
ATOM 801 C CA . ALA A 1 100 ? 11.780 5.613 8.850 1.00 97.50 100 ALA A CA 1
ATOM 802 C C . ALA A 1 100 ? 10.782 5.994 7.746 1.00 97.50 100 ALA A C 1
ATOM 804 O O . ALA A 1 100 ? 9.717 6.537 8.055 1.00 97.50 100 ALA A O 1
ATOM 805 N N . THR A 1 101 ? 11.121 5.693 6.492 1.00 97.75 101 THR A N 1
ATOM 806 C CA . THR A 1 101 ? 10.241 5.895 5.330 1.00 97.75 101 THR A CA 1
ATOM 807 C C . THR A 1 101 ? 10.317 4.738 4.347 1.00 97.75 101 THR A C 1
ATOM 809 O O . THR A 1 101 ? 11.362 4.096 4.225 1.00 97.75 101 THR A O 1
ATOM 812 N N . LEU A 1 102 ? 9.248 4.557 3.579 1.00 98.19 102 LEU A N 1
ATOM 813 C CA . LEU A 1 102 ? 9.189 3.698 2.403 1.00 98.19 102 LEU A CA 1
ATOM 814 C C . LEU A 1 102 ? 8.375 4.400 1.312 1.00 98.19 102 LEU A C 1
ATOM 816 O O . LEU A 1 102 ? 7.193 4.667 1.504 1.00 98.19 102 LEU A O 1
ATOM 820 N N . HIS A 1 103 ? 9.010 4.673 0.177 1.00 98.38 103 HIS A N 1
ATOM 821 C CA . HIS A 1 103 ? 8.371 5.189 -1.030 1.00 98.38 103 HIS A CA 1
ATOM 822 C C . HIS A 1 103 ? 8.402 4.117 -2.115 1.00 98.38 103 HIS A C 1
ATOM 824 O O . HIS A 1 103 ? 9.464 3.553 -2.394 1.00 98.38 103 HIS A O 1
ATOM 830 N N . ARG A 1 104 ? 7.263 3.847 -2.751 1.00 98.31 104 ARG A N 1
ATOM 831 C CA . ARG A 1 104 ? 7.162 2.902 -3.868 1.00 98.31 104 ARG A CA 1
ATOM 832 C C . ARG A 1 104 ? 6.386 3.487 -5.027 1.00 98.31 104 ARG A C 1
ATOM 834 O O . ARG A 1 104 ? 5.396 4.189 -4.834 1.00 98.31 104 ARG A O 1
ATOM 841 N N . ARG A 1 105 ? 6.804 3.121 -6.233 1.00 98.56 105 ARG A N 1
ATOM 842 C CA . ARG A 1 105 ? 6.039 3.325 -7.464 1.00 98.56 105 ARG A CA 1
ATOM 843 C C . ARG A 1 105 ? 5.873 1.992 -8.157 1.00 98.56 105 ARG A C 1
ATOM 845 O O . ARG A 1 105 ? 6.788 1.170 -8.144 1.00 98.56 105 ARG A O 1
ATOM 852 N N . GLY A 1 106 ? 4.717 1.780 -8.754 1.00 97.69 106 GLY A N 1
ATOM 853 C CA . GLY A 1 106 ? 4.433 0.542 -9.452 1.00 97.69 106 GLY A CA 1
ATOM 854 C C . GLY A 1 106 ? 3.179 0.637 -10.288 1.00 97.69 106 GLY A C 1
ATOM 855 O O . GLY A 1 106 ? 2.531 1.684 -10.364 1.00 97.69 106 GLY A O 1
ATOM 856 N N . ARG A 1 107 ? 2.835 -0.475 -10.923 1.00 97.50 107 ARG A N 1
ATOM 857 C CA . ARG A 1 107 ? 1.659 -0.595 -11.775 1.00 97.50 107 ARG A CA 1
ATOM 858 C C . ARG A 1 107 ? 1.038 -1.967 -11.601 1.00 97.50 107 ARG A C 1
ATOM 860 O O . ARG A 1 107 ? 1.743 -2.974 -11.581 1.00 97.50 107 ARG A O 1
ATOM 867 N N . LEU A 1 108 ? -0.286 -2.006 -11.531 1.00 97.44 108 LEU A N 1
ATOM 868 C CA . LEU A 1 108 ? -1.025 -3.238 -11.745 1.00 97.44 108 LEU A CA 1
ATOM 869 C C . LEU A 1 108 ? -1.175 -3.458 -13.251 1.00 97.44 108 LEU A C 1
ATOM 871 O O . LEU A 1 108 ? -1.723 -2.608 -13.955 1.00 97.44 108 LEU A O 1
ATOM 875 N N . VAL A 1 109 ? -0.705 -4.601 -13.737 1.00 97.06 109 VAL A N 1
ATOM 876 C CA . VAL A 1 109 ? -0.848 -5.027 -15.134 1.00 97.06 109 VAL A CA 1
ATOM 877 C C . VAL A 1 109 ? -1.791 -6.221 -15.229 1.00 97.06 109 VAL A C 1
ATOM 879 O O . VAL A 1 109 ? -1.941 -6.977 -14.269 1.00 97.06 109 VAL A O 1
ATOM 882 N N . ARG A 1 110 ? -2.435 -6.395 -16.390 1.00 95.31 110 ARG A N 1
ATOM 883 C CA . ARG A 1 110 ? -3.313 -7.538 -16.671 1.00 95.31 110 ARG A CA 1
ATOM 884 C C . ARG A 1 110 ? -2.892 -8.282 -17.928 1.00 95.31 110 ARG A C 1
ATOM 886 O O . ARG A 1 110 ? -2.522 -7.672 -18.926 1.00 95.31 110 ARG A O 1
ATOM 893 N N . ASP A 1 111 ? -3.022 -9.599 -17.857 1.00 95.00 111 ASP A N 1
ATOM 894 C CA . ASP A 1 111 ? -2.819 -10.539 -18.955 1.00 95.00 111 ASP A CA 1
ATOM 895 C C . ASP A 1 111 ? -3.941 -11.588 -18.907 1.00 95.00 111 ASP A C 1
ATOM 897 O O . ASP A 1 111 ? -3.924 -12.532 -18.108 1.00 95.00 111 ASP A O 1
ATOM 901 N N . GLY A 1 112 ? -4.990 -11.362 -19.703 1.00 93.62 112 GLY A N 1
ATOM 902 C CA . GLY A 1 112 ? -6.218 -12.154 -19.661 1.00 93.62 112 GLY A CA 1
ATOM 903 C C . GLY A 1 112 ? -6.858 -12.148 -18.268 1.00 93.62 112 GLY A C 1
ATOM 904 O O . GLY A 1 112 ? -7.161 -11.089 -17.718 1.00 93.62 112 GLY A O 1
ATOM 905 N N . LYS A 1 113 ? -7.053 -13.339 -17.690 1.00 94.50 113 LYS A N 1
ATOM 906 C CA . LYS A 1 113 ? -7.619 -13.543 -16.339 1.00 94.50 113 LYS A CA 1
ATOM 907 C C . LYS A 1 113 ? -6.638 -13.284 -15.191 1.00 94.50 113 LYS A C 1
ATOM 909 O O . LYS A 1 113 ? -6.949 -13.567 -14.040 1.00 94.50 113 LYS A O 1
ATOM 914 N N . TYR A 1 114 ? -5.420 -12.862 -15.505 1.00 96.25 114 TYR A N 1
ATOM 915 C CA . TYR A 1 114 ? -4.376 -12.688 -14.513 1.00 96.25 114 TYR A CA 1
ATOM 916 C C . TYR A 1 114 ? -4.062 -11.216 -14.297 1.00 96.25 114 TYR A C 1
ATOM 918 O O . TYR A 1 114 ? -4.082 -10.423 -15.242 1.00 96.25 114 TYR A O 1
ATOM 926 N N . ALA A 1 115 ? -3.719 -10.888 -13.058 1.00 96.25 115 ALA A N 1
ATOM 927 C CA . ALA A 1 115 ? -3.198 -9.597 -12.654 1.00 96.25 115 ALA A CA 1
ATOM 928 C C . ALA A 1 115 ? -1.872 -9.777 -11.908 1.00 96.25 115 ALA A C 1
ATOM 930 O O . ALA A 1 115 ? -1.634 -10.797 -11.256 1.00 96.25 115 ALA A O 1
ATOM 931 N N . GLU A 1 116 ? -1.000 -8.785 -12.020 1.00 97.00 116 GLU A N 1
ATOM 932 C CA . GLU A 1 116 ? 0.280 -8.746 -11.321 1.00 97.00 116 GLU A CA 1
ATOM 933 C C . GLU A 1 116 ? 0.594 -7.308 -10.921 1.00 97.00 116 GLU A C 1
ATOM 935 O O . GLU A 1 116 ? 0.419 -6.379 -11.716 1.00 97.00 116 GLU A O 1
ATOM 940 N N . LEU A 1 117 ? 1.039 -7.125 -9.677 1.00 97.00 117 LEU A N 1
ATOM 941 C CA . LEU A 1 117 ? 1.518 -5.838 -9.201 1.00 97.00 117 LEU A CA 1
ATOM 942 C C . LEU A 1 117 ? 3.031 -5.750 -9.400 1.00 97.00 117 LEU A C 1
ATOM 944 O O . LEU A 1 117 ? 3.800 -6.399 -8.695 1.00 97.00 117 LEU A O 1
ATOM 948 N N . VAL A 1 118 ? 3.453 -4.919 -10.348 1.00 97.06 118 VAL A N 1
ATOM 949 C CA . VAL A 1 118 ? 4.864 -4.705 -10.673 1.00 97.06 118 VAL A CA 1
ATOM 950 C C . VAL A 1 118 ? 5.362 -3.463 -9.946 1.00 97.06 118 VAL A C 1
ATOM 952 O O . VAL A 1 118 ? 4.825 -2.371 -10.131 1.00 97.06 118 VAL A O 1
ATOM 955 N N . ILE A 1 119 ? 6.397 -3.621 -9.120 1.00 97.75 119 ILE A N 1
ATOM 956 C CA . ILE A 1 119 ? 7.073 -2.504 -8.454 1.00 97.75 119 ILE A CA 1
ATOM 957 C C . ILE A 1 119 ? 8.173 -1.973 -9.365 1.00 97.75 119 ILE A C 1
ATOM 959 O O . ILE A 1 119 ? 9.163 -2.653 -9.621 1.00 97.75 119 ILE A O 1
ATOM 963 N N . ASP A 1 120 ? 7.990 -0.744 -9.835 1.00 98.06 120 ASP A N 1
ATOM 964 C CA . ASP A 1 120 ? 8.928 -0.055 -10.719 1.00 98.06 120 ASP A CA 1
ATOM 965 C C . ASP A 1 120 ? 10.091 0.556 -9.917 1.00 98.06 120 ASP A C 1
ATOM 967 O O . ASP A 1 120 ? 11.236 0.560 -10.368 1.00 98.06 120 ASP A O 1
ATOM 971 N N . SER A 1 121 ? 9.821 1.081 -8.716 1.00 98.25 121 SER A N 1
ATOM 972 C CA . SER A 1 121 ? 10.864 1.612 -7.834 1.00 98.25 121 SER A CA 1
ATOM 973 C C . SER A 1 121 ? 10.510 1.507 -6.355 1.00 98.25 121 SER A C 1
ATOM 975 O O . SER A 1 121 ? 9.342 1.517 -5.961 1.00 98.25 121 SER A O 1
ATOM 977 N N . THR A 1 122 ? 11.543 1.399 -5.518 1.00 97.94 122 THR A N 1
ATOM 978 C CA . THR A 1 122 ? 11.444 1.404 -4.054 1.00 97.94 122 THR A CA 1
ATOM 979 C C . THR A 1 122 ? 12.580 2.236 -3.474 1.00 97.94 122 THR A C 1
ATOM 981 O O . THR A 1 122 ? 13.735 2.056 -3.853 1.00 97.94 122 THR A O 1
ATOM 984 N N . ALA A 1 123 ? 12.257 3.136 -2.549 1.00 98.19 123 ALA A N 1
ATOM 985 C CA . ALA A 1 123 ? 13.222 3.904 -1.776 1.00 98.19 123 ALA A CA 1
ATOM 986 C C . ALA A 1 123 ? 12.878 3.808 -0.286 1.00 98.19 123 ALA A C 1
ATOM 988 O O . ALA A 1 123 ? 11.786 4.185 0.136 1.00 98.19 123 ALA A O 1
ATOM 989 N N . GLU A 1 124 ? 13.818 3.310 0.513 1.00 97.06 124 GLU A N 1
ATOM 990 C CA . GLU A 1 124 ? 13.674 3.145 1.962 1.00 97.06 124 GLU A CA 1
ATOM 991 C C . GLU A 1 124 ? 14.676 4.047 2.696 1.00 97.06 124 GLU A C 1
ATOM 993 O O . GLU A 1 124 ? 15.795 4.263 2.226 1.00 97.06 124 GLU A O 1
ATOM 998 N N . SER A 1 125 ? 14.294 4.581 3.858 1.00 96.69 125 SER A N 1
ATOM 999 C CA . SER A 1 125 ? 15.211 5.330 4.725 1.00 96.69 125 SER A CA 1
ATOM 1000 C C . SER A 1 125 ? 14.948 5.068 6.208 1.00 96.69 125 SER A C 1
ATOM 1002 O O . SER A 1 125 ? 13.859 4.651 6.609 1.00 96.69 125 SER A O 1
ATOM 1004 N N . GLY A 1 126 ? 15.953 5.333 7.046 1.00 96.12 126 GLY A N 1
ATOM 1005 C CA . GL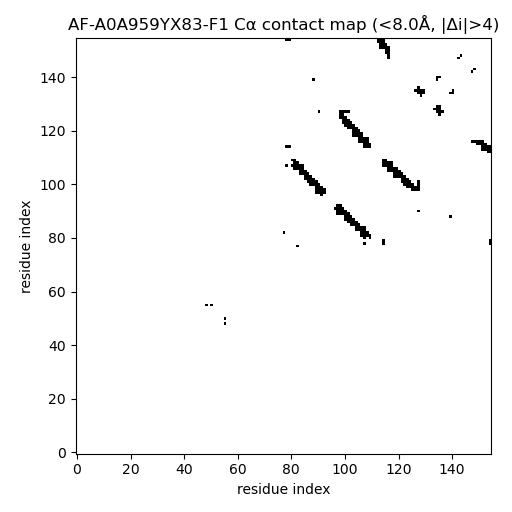Y A 1 126 ? 15.849 5.176 8.496 1.00 96.12 126 GLY A CA 1
ATOM 1006 C C . GLY A 1 126 ? 15.777 3.715 8.953 1.00 96.12 126 GLY A C 1
ATOM 1007 O O . GLY A 1 126 ? 16.238 2.802 8.273 1.00 96.12 126 GLY A O 1
ATOM 1008 N N . LYS A 1 127 ? 15.240 3.484 10.156 1.00 95.06 127 LYS A N 1
ATOM 1009 C CA . LYS A 1 127 ? 15.234 2.153 10.797 1.00 95.06 127 LYS A CA 1
ATOM 1010 C C . LYS A 1 127 ? 13.959 1.362 10.489 1.00 95.06 127 LYS A C 1
ATOM 1012 O O . LYS A 1 127 ? 13.271 0.950 11.422 1.00 95.06 127 LYS A O 1
ATOM 1017 N N . LEU A 1 128 ? 13.645 1.182 9.204 1.00 96.44 128 LEU A N 1
ATOM 1018 C CA . LEU A 1 128 ? 12.447 0.458 8.760 1.00 96.44 128 LEU A CA 1
ATOM 1019 C C . LEU A 1 128 ? 12.558 -1.059 8.966 1.00 96.44 128 LEU A C 1
ATOM 1021 O O . LEU A 1 128 ? 11.575 -1.709 9.325 1.00 96.44 128 LEU A O 1
ATOM 1025 N N . ARG A 1 129 ? 13.763 -1.601 8.761 1.00 96.62 129 ARG A N 1
ATOM 1026 C CA . ARG A 1 129 ? 14.066 -3.028 8.880 1.00 96.62 129 ARG A CA 1
ATOM 1027 C C . ARG A 1 129 ? 14.747 -3.368 10.203 1.00 96.62 129 ARG A C 1
ATOM 1029 O O . ARG A 1 129 ? 15.405 -2.521 10.818 1.00 96.62 129 ARG A O 1
ATOM 1036 N N . ASP A 1 130 ? 14.576 -4.603 10.653 1.00 96.12 130 ASP A N 1
ATOM 1037 C CA . ASP A 1 130 ? 15.322 -5.170 11.772 1.00 96.12 130 ASP A CA 1
ATOM 1038 C C . ASP A 1 130 ? 16.695 -5.724 11.322 1.00 96.12 130 ASP A C 1
ATOM 1040 O O . ASP A 1 130 ? 17.148 -5.493 10.202 1.00 96.12 130 ASP A O 1
ATOM 1044 N N . ARG A 1 131 ? 17.399 -6.444 12.208 1.00 96.06 131 ARG A N 1
ATOM 1045 C CA . ARG A 1 131 ? 18.708 -7.044 11.879 1.00 96.06 131 ARG A CA 1
ATOM 1046 C C . ARG A 1 131 ? 18.618 -8.227 10.907 1.00 96.06 131 ARG A C 1
ATOM 1048 O O . ARG A 1 131 ? 19.644 -8.611 10.359 1.00 96.06 131 ARG A O 1
ATOM 1055 N N . LYS A 1 132 ? 17.436 -8.822 10.746 1.00 96.69 132 LYS A N 1
ATOM 1056 C CA . LYS A 1 132 ? 17.168 -9.939 9.834 1.00 96.69 132 LYS A CA 1
ATOM 1057 C C . LYS A 1 132 ? 16.730 -9.451 8.449 1.00 96.69 132 LYS A C 1
ATOM 1059 O O . LYS A 1 132 ? 16.752 -10.238 7.514 1.00 96.69 132 LYS A O 1
ATOM 1064 N N . GLY A 1 133 ? 16.394 -8.166 8.316 1.00 95.19 133 GLY A N 1
ATOM 1065 C CA . GLY A 1 133 ? 15.887 -7.564 7.081 1.00 95.19 133 GLY A CA 1
ATOM 1066 C C . GLY A 1 133 ? 14.358 -7.491 7.017 1.00 95.19 133 GLY A C 1
ATOM 1067 O O . GLY A 1 133 ? 13.813 -7.003 6.028 1.00 95.19 133 GLY A O 1
ATOM 1068 N N . GLU A 1 134 ? 13.664 -7.911 8.075 1.00 96.00 134 GLU A N 1
ATOM 1069 C CA . GLU A 1 134 ? 12.203 -7.899 8.150 1.00 96.00 134 GLU A CA 1
ATOM 1070 C C . GLU A 1 134 ? 11.677 -6.530 8.574 1.00 96.00 134 GLU A C 1
ATOM 1072 O O . GLU A 1 134 ? 12.412 -5.710 9.137 1.00 96.00 134 GLU A O 1
ATOM 1077 N N . PHE A 1 135 ? 10.398 -6.253 8.310 1.00 97.00 135 PHE A N 1
ATOM 1078 C CA . PHE A 1 135 ? 9.773 -5.024 8.791 1.00 97.00 135 PHE A CA 1
ATOM 1079 C C . PHE A 1 135 ? 9.796 -4.973 10.318 1.00 97.00 135 PHE A C 1
ATOM 1081 O O . PHE A 1 135 ? 9.313 -5.859 11.013 1.00 97.00 135 PHE A O 1
ATOM 1088 N N . ARG A 1 136 ? 10.337 -3.883 10.863 1.00 96.50 136 ARG A N 1
ATOM 1089 C CA . ARG A 1 136 ? 10.410 -3.686 12.315 1.00 96.50 136 ARG A CA 1
ATOM 1090 C C . ARG A 1 136 ? 9.059 -3.295 12.929 1.00 96.50 136 ARG A C 1
ATOM 1092 O O . ARG A 1 136 ? 8.875 -3.407 14.140 1.00 96.50 136 ARG A O 1
ATOM 1099 N N . TYR A 1 137 ? 8.151 -2.756 12.120 1.00 96.00 137 TYR A N 1
ATOM 1100 C CA . TYR A 1 137 ? 6.877 -2.203 12.567 1.00 96.00 137 TYR A CA 1
ATOM 1101 C C . TYR A 1 137 ? 5.730 -3.045 12.025 1.00 96.00 137 TYR A C 1
ATOM 1103 O O . TYR A 1 137 ? 5.574 -3.140 10.811 1.00 96.00 137 TYR A O 1
ATOM 1111 N N . LEU A 1 138 ? 4.890 -3.563 12.925 1.00 95.69 138 LEU A N 1
ATOM 1112 C CA . LEU A 1 138 ? 3.737 -4.396 12.573 1.00 95.69 138 LEU A CA 1
ATOM 1113 C C . LEU A 1 138 ? 2.826 -3.726 11.535 1.00 95.69 138 LEU A C 1
ATOM 1115 O O . LEU A 1 138 ? 2.412 -4.352 10.572 1.00 95.69 138 LEU A O 1
ATOM 1119 N N . THR A 1 139 ? 2.553 -2.427 11.679 1.00 94.69 139 THR A N 1
ATOM 1120 C CA . THR A 1 139 ? 1.732 -1.696 10.703 1.00 94.69 139 THR A CA 1
ATOM 1121 C C . THR A 1 139 ? 2.376 -1.647 9.317 1.00 94.69 139 THR A C 1
ATOM 1123 O O . THR A 1 139 ? 1.655 -1.683 8.329 1.00 94.69 139 THR A O 1
ATOM 1126 N N . ALA A 1 140 ? 3.710 -1.582 9.222 1.00 96.25 140 ALA A N 1
ATOM 1127 C CA . ALA A 1 140 ? 4.404 -1.593 7.934 1.00 96.25 140 ALA A CA 1
ATOM 1128 C C . ALA A 1 140 ? 4.363 -2.978 7.281 1.00 96.25 140 ALA A C 1
ATOM 1130 O O . ALA A 1 140 ? 4.134 -3.063 6.081 1.00 96.25 140 ALA A O 1
ATOM 1131 N N . GLU A 1 141 ? 4.519 -4.037 8.075 1.00 96.31 141 GLU A N 1
ATOM 1132 C CA . GLU A 1 141 ? 4.361 -5.425 7.632 1.00 96.31 141 GLU A CA 1
ATOM 1133 C C . GLU A 1 141 ? 2.938 -5.689 7.120 1.00 96.31 141 GLU A C 1
ATOM 1135 O O . GLU A 1 141 ? 2.753 -6.053 5.964 1.00 96.31 141 GLU A O 1
ATOM 1140 N N . MET A 1 142 ? 1.918 -5.380 7.928 1.00 96.75 142 MET A N 1
ATOM 1141 C CA . MET A 1 142 ? 0.515 -5.541 7.532 1.00 96.75 142 MET A CA 1
ATOM 1142 C C . MET A 1 142 ? 0.167 -4.718 6.288 1.00 96.75 142 MET A C 1
ATOM 1144 O O . MET A 1 142 ? -0.596 -5.166 5.434 1.00 96.75 142 MET A O 1
ATOM 1148 N N . TYR A 1 143 ? 0.704 -3.502 6.185 1.00 95.25 143 TYR A N 1
ATOM 1149 C CA . TYR A 1 143 ? 0.502 -2.660 5.012 1.00 95.25 143 TYR A CA 1
ATOM 1150 C C . TYR A 1 143 ? 1.151 -3.269 3.758 1.00 95.25 143 TYR A C 1
ATOM 1152 O O . TYR A 1 143 ? 0.514 -3.286 2.704 1.00 95.25 143 TYR A O 1
ATOM 1160 N N . ASP A 1 144 ? 2.371 -3.808 3.873 1.00 95.25 144 ASP A N 1
ATOM 1161 C CA . ASP A 1 144 ? 3.056 -4.535 2.795 1.00 95.25 144 ASP A CA 1
ATOM 1162 C C . ASP A 1 144 ? 2.205 -5.711 2.300 1.00 95.25 144 ASP A C 1
ATOM 1164 O O . ASP A 1 144 ? 1.878 -5.791 1.118 1.00 95.25 144 ASP A O 1
ATOM 1168 N N . ASP A 1 145 ? 1.756 -6.558 3.224 1.00 93.94 145 ASP A N 1
ATOM 1169 C CA . ASP A 1 145 ? 1.016 -7.779 2.909 1.00 93.94 145 ASP A CA 1
ATOM 1170 C C . ASP A 1 145 ? -0.356 -7.508 2.278 1.00 93.94 145 ASP A C 1
ATOM 1172 O O . ASP A 1 145 ? -0.797 -8.221 1.371 1.00 93.94 145 ASP A O 1
ATOM 1176 N N . VAL A 1 146 ? -1.058 -6.472 2.746 1.00 92.62 146 VAL A N 1
ATOM 1177 C CA . VAL A 1 146 ? -2.407 -6.152 2.263 1.00 92.62 146 VAL A CA 1
ATOM 1178 C C . VAL A 1 146 ? -2.362 -5.466 0.899 1.00 92.62 146 VAL A C 1
ATOM 1180 O O . VAL A 1 146 ? -3.156 -5.810 0.015 1.00 92.62 146 VAL A O 1
ATOM 1183 N N . PHE A 1 147 ? -1.466 -4.499 0.706 1.00 93.25 147 PHE A N 1
ATOM 1184 C CA . PHE A 1 147 ? -1.484 -3.638 -0.480 1.00 93.25 147 PHE A CA 1
ATOM 1185 C C . PHE A 1 147 ? -0.506 -4.069 -1.579 1.00 93.25 147 PHE A C 1
ATOM 1187 O O . PHE A 1 147 ? -0.678 -3.643 -2.721 1.00 93.25 147 PHE A O 1
ATOM 1194 N N . PHE A 1 148 ? 0.467 -4.938 -1.283 1.00 94.50 148 PHE A N 1
ATOM 1195 C CA . PHE A 1 148 ? 1.506 -5.351 -2.232 1.00 94.50 148 PHE A CA 1
ATOM 1196 C C . PHE A 1 148 ? 1.579 -6.878 -2.384 1.00 94.50 148 PHE A C 1
ATOM 1198 O O . PHE A 1 148 ? 2.571 -7.500 -1.995 1.00 94.50 148 PHE A O 1
ATOM 1205 N N . PRO A 1 149 ? 0.543 -7.510 -2.973 1.00 92.56 149 PRO A N 1
ATOM 1206 C CA . PRO A 1 149 ? 0.555 -8.945 -3.226 1.00 92.56 149 PRO A CA 1
ATOM 1207 C C . PRO A 1 149 ? 1.750 -9.336 -4.103 1.00 92.56 149 PRO A C 1
ATOM 1209 O O . PRO A 1 149 ? 2.048 -8.687 -5.108 1.00 92.56 149 PRO A O 1
ATOM 1212 N N . LYS A 1 150 ? 2.426 -10.419 -3.717 1.00 91.81 150 LYS A N 1
ATOM 1213 C CA . LYS A 1 150 ? 3.628 -10.911 -4.395 1.00 91.81 150 LYS A CA 1
ATOM 1214 C C . LYS A 1 150 ? 3.239 -11.859 -5.529 1.00 91.81 150 LYS A C 1
ATOM 1216 O O . LYS A 1 150 ? 2.554 -12.855 -5.304 1.00 91.81 150 LYS A O 1
ATOM 1221 N N . GLY A 1 151 ? 3.737 -11.569 -6.727 1.00 93.06 151 GLY A N 1
ATOM 1222 C CA . GLY A 1 151 ? 3.556 -12.399 -7.915 1.00 93.06 151 GLY A CA 1
ATOM 1223 C C . GLY A 1 151 ? 2.197 -12.245 -8.604 1.00 93.06 151 GLY A C 1
ATOM 1224 O O . GLY A 1 151 ? 1.392 -11.365 -8.299 1.00 93.06 151 GLY A O 1
ATOM 1225 N N . ARG A 1 152 ? 1.972 -13.125 -9.582 1.00 94.94 152 ARG A N 1
ATOM 1226 C CA . ARG A 1 152 ? 0.793 -13.145 -10.454 1.00 94.94 152 ARG A CA 1
ATOM 1227 C C . ARG A 1 152 ? -0.367 -13.900 -9.800 1.00 94.94 152 ARG A C 1
ATOM 1229 O O . ARG A 1 152 ? -0.188 -15.019 -9.326 1.00 94.94 152 ARG A O 1
ATOM 1236 N N . TYR A 1 153 ? -1.567 -13.326 -9.840 1.00 94.56 153 TYR A N 1
ATOM 1237 C CA . TYR A 1 153 ? -2.798 -13.920 -9.308 1.00 94.56 153 TYR A CA 1
ATOM 1238 C C . TYR A 1 153 ? -3.936 -13.890 -10.333 1.00 94.56 153 TYR A C 1
ATOM 1240 O O . TYR A 1 153 ? -3.852 -13.213 -11.357 1.00 94.56 153 TYR A O 1
ATOM 1248 N N . VAL A 1 154 ? -4.985 -14.677 -10.086 1.00 93.75 154 VAL A N 1
ATOM 1249 C CA . VAL A 1 154 ? -6.210 -14.672 -10.901 1.00 93.75 154 VAL A CA 1
ATOM 1250 C C . VAL A 1 154 ? -7.135 -13.583 -10.364 1.00 93.75 154 VAL A C 1
ATOM 1252 O O . VAL A 1 154 ? -7.375 -13.546 -9.157 1.00 93.75 154 VAL A O 1
ATOM 1255 N N . ALA A 1 155 ? -7.610 -12.710 -11.251 1.00 85.19 155 ALA A N 1
ATOM 1256 C CA . ALA A 1 155 ? -8.451 -11.558 -10.932 1.00 85.19 155 ALA A CA 1
ATOM 1257 C C . ALA A 1 155 ? -9.780 -11.615 -11.690 1.00 85.19 155 ALA A C 1
ATOM 1259 O O . ALA A 1 155 ? -9.769 -11.977 -12.892 1.00 85.19 155 ALA A O 1
#

Mean predicted aligned error: 16.16 Å

Secondary structure (DSSP, 8-state):
--------------------------------PPP-----------------SS---HHHHHHHHHH--HHHHHHHHHTTS-EEEEEEEEEE-TTS-EEEEEEEEEEEEEETTEEEEEEEEEEEEES-B-TTSSBSSHHHHHHHHHH---SEEE-

Solvent-accessible surface area (backbone atoms only — not comparable to full-atom values): 10324 Å² total; per-residue (Å²): 132,88,83,83,87,82,83,85,90,85,81,84,88,82,88,83,86,86,89,77,80,87,77,82,79,79,74,85,74,82,79,76,78,72,79,79,77,71,73,83,78,80,78,78,77,84,82,76,87,69,72,70,95,75,65,78,56,64,66,62,51,51,50,50,62,73,68,58,52,63,68,60,51,54,56,53,47,65,65,63,52,70,43,79,49,76,47,80,46,79,40,61,47,101,82,71,46,80,50,21,37,40,40,38,34,30,34,39,45,72,61,88,58,28,27,34,59,46,76,76,45,76,50,75,41,71,68,44,49,47,98,86,67,46,66,62,42,69,71,59,42,55,49,43,62,72,77,54,56,84,62,78,46,82,89